Protein AF-A0A183PGE4-F1 (afdb_monomer_lite)

Foldseek 3Di:
DPVVVVVVVVVVVVVVVVVVVVPDDDDPVVCVVVVVDDDDPDDDDDDDDPDDPDDDDVVVVDDPVNVVVVVVVLVVCLVPPDDDDPVCNVVRD

InterPro domains:
  IPR004018 RPEL repeat [PF02755] (21-40)
  IPR004018 RPEL repeat [SM00707] (16-41)

pLDDT: mean 84.04, std 14.87, range [53.97, 98.06]

Organism: NCBI:txid31246

Structure (mmCIF, N/CA/C/O backbone):
data_AF-A0A183PGE4-F1
#
_entry.id   AF-A0A183PGE4-F1
#
loop_
_atom_site.group_PDB
_atom_site.id
_atom_site.type_symbol
_atom_site.label_atom_id
_atom_site.label_alt_id
_atom_site.label_comp_id
_atom_site.label_asym_id
_atom_site.label_entity_id
_atom_site.label_seq_id
_atom_site.pdbx_PDB_ins_code
_atom_site.Cartn_x
_atom_site.Cartn_y
_atom_site.Cartn_z
_atom_site.occupancy
_atom_site.B_iso_or_equiv
_atom_site.auth_seq_id
_atom_site.auth_comp_id
_atom_site.auth_asym_id
_atom_site.auth_atom_id
_atom_site.pdbx_PDB_model_num
ATOM 1 N N . MET A 1 1 ? 37.019 30.962 23.975 1.00 53.97 1 MET A N 1
ATOM 2 C CA . MET A 1 1 ? 36.969 29.484 23.997 1.00 53.97 1 MET A CA 1
ATOM 3 C C . MET A 1 1 ? 35.868 28.895 24.881 1.00 53.97 1 MET A C 1
ATOM 5 O O . MET A 1 1 ? 35.435 27.818 24.541 1.00 53.97 1 MET A O 1
ATOM 9 N N . SER A 1 2 ? 35.353 29.547 25.937 1.00 60.16 2 SER A N 1
ATOM 10 C CA . SER A 1 2 ? 34.328 28.943 26.831 1.00 60.16 2 SER A CA 1
ATOM 11 C C . SER A 1 2 ? 32.881 28.979 26.287 1.00 60.16 2 SER A C 1
ATOM 13 O O . SER A 1 2 ? 32.128 28.016 26.402 1.00 60.16 2 SER A O 1
ATOM 15 N N . VAL A 1 3 ? 32.507 30.065 25.600 1.00 57.25 3 VAL A N 1
ATOM 16 C CA . VAL A 1 3 ? 31.112 30.330 25.183 1.00 57.25 3 VAL A CA 1
ATOM 17 C C . VAL A 1 3 ? 30.623 29.371 24.083 1.00 57.25 3 VAL A C 1
ATOM 19 O O . VAL A 1 3 ? 29.465 28.963 24.066 1.00 57.25 3 VAL A O 1
ATOM 22 N N . ILE A 1 4 ? 31.522 28.941 23.191 1.00 63.19 4 ILE A N 1
ATOM 23 C CA . ILE A 1 4 ? 31.201 28.018 22.089 1.00 63.19 4 ILE A CA 1
ATOM 24 C C . ILE A 1 4 ? 30.834 26.626 22.630 1.00 63.19 4 ILE A C 1
ATOM 26 O O . ILE A 1 4 ? 29.862 26.034 22.167 1.00 63.19 4 ILE A O 1
ATOM 30 N N . TYR A 1 5 ? 31.532 26.128 23.659 1.00 63.28 5 TYR A N 1
ATOM 31 C CA . TYR A 1 5 ? 31.181 24.847 24.286 1.00 63.28 5 TYR A CA 1
ATOM 32 C C . TYR A 1 5 ? 29.843 24.909 25.032 1.00 63.28 5 TYR A C 1
ATOM 34 O O . TYR A 1 5 ? 29.117 23.920 25.032 1.00 63.28 5 TYR A O 1
ATOM 42 N N . GLN A 1 6 ? 29.478 26.059 25.615 1.00 60.94 6 GLN A N 1
ATOM 43 C CA . GLN A 1 6 ? 28.163 26.255 26.241 1.00 60.94 6 GLN A CA 1
ATOM 44 C C . GLN A 1 6 ? 27.011 26.245 25.225 1.00 60.94 6 GLN A C 1
ATOM 46 O O . GLN A 1 6 ? 25.963 25.660 25.492 1.00 60.94 6 GLN A O 1
ATOM 51 N N . HIS A 1 7 ? 27.192 26.840 24.044 1.00 58.81 7 HIS A N 1
ATOM 52 C CA . HIS A 1 7 ? 26.169 26.792 22.995 1.00 58.81 7 HIS A CA 1
ATOM 53 C C . HIS A 1 7 ? 26.055 25.408 22.346 1.00 58.81 7 HIS A C 1
ATOM 55 O O . HIS A 1 7 ? 24.945 24.926 22.113 1.00 58.81 7 HIS A O 1
ATOM 61 N N . LEU A 1 8 ? 27.184 24.737 22.099 1.00 63.62 8 LEU A N 1
ATOM 62 C CA . LEU A 1 8 ? 27.195 23.379 21.552 1.00 63.62 8 LEU A CA 1
ATOM 63 C C . LEU A 1 8 ? 26.620 22.354 22.542 1.00 63.62 8 LEU A C 1
ATOM 65 O O . LEU A 1 8 ? 25.893 21.454 22.122 1.00 63.62 8 LEU A O 1
ATOM 69 N N . SER A 1 9 ? 26.859 22.511 23.850 1.00 62.22 9 SER A N 1
ATOM 70 C CA . SER A 1 9 ? 26.249 21.652 24.872 1.00 62.22 9 SER A CA 1
ATOM 71 C C . SER A 1 9 ? 24.740 21.880 24.988 1.00 62.22 9 SER A C 1
ATOM 73 O O . SER A 1 9 ? 23.987 20.913 25.072 1.00 62.22 9 SER A O 1
ATOM 75 N N . ALA A 1 10 ? 24.270 23.129 24.901 1.00 60.72 10 ALA A N 1
ATOM 76 C CA . ALA A 1 10 ? 22.841 23.444 24.911 1.00 60.72 10 ALA A CA 1
ATOM 77 C C . ALA A 1 10 ? 22.102 22.840 23.704 1.00 60.72 10 ALA A C 1
ATOM 79 O O . ALA A 1 10 ? 21.014 22.276 23.856 1.00 60.72 10 ALA A O 1
ATOM 80 N N . LEU A 1 11 ? 22.706 22.901 22.511 1.00 60.12 11 LEU A N 1
ATOM 81 C CA . LEU A 1 11 ? 22.175 22.257 21.308 1.00 60.12 11 LEU A CA 1
ATOM 82 C C . LEU A 1 11 ? 22.164 20.728 21.441 1.00 60.12 11 LEU A C 1
ATOM 84 O O . LEU A 1 11 ? 21.155 20.102 21.124 1.00 60.12 11 LEU A O 1
ATOM 88 N N . TYR A 1 12 ? 23.233 20.129 21.968 1.00 61.88 12 TYR A N 1
ATOM 89 C CA . TYR A 1 12 ? 23.317 18.685 22.203 1.00 61.88 12 TYR A CA 1
ATOM 90 C C . TYR A 1 12 ? 22.251 18.188 23.197 1.00 61.88 12 TYR A C 1
ATOM 92 O O . TYR A 1 12 ? 21.552 17.209 22.932 1.00 61.88 12 TYR A O 1
ATOM 100 N N . VAL A 1 13 ? 22.043 18.915 24.299 1.00 61.66 13 VAL A N 1
ATOM 101 C CA . VAL A 1 13 ? 21.002 18.613 25.296 1.00 61.66 13 VAL A CA 1
ATOM 102 C C . VAL A 1 13 ? 19.596 18.779 24.705 1.00 61.66 13 VAL A C 1
ATOM 104 O O . VAL A 1 13 ? 18.707 17.973 24.985 1.00 61.66 13 VAL A O 1
ATOM 107 N N . SER A 1 14 ? 19.377 19.786 23.852 1.00 58.78 14 SER A N 1
ATOM 108 C CA . SER A 1 14 ? 18.106 19.983 23.140 1.00 58.78 14 SER A CA 1
ATOM 109 C C . SER A 1 14 ? 17.787 18.816 22.195 1.00 58.78 14 SER A C 1
ATOM 111 O O . SER A 1 14 ? 16.681 18.272 22.231 1.00 58.78 14 SER A O 1
ATOM 113 N N . GLN A 1 15 ? 18.775 18.366 21.414 1.00 61.12 15 GLN A N 1
ATOM 114 C CA . GLN A 1 15 ? 18.641 17.221 20.508 1.00 61.12 15 GLN A CA 1
ATOM 115 C C . GLN A 1 15 ? 18.328 15.922 21.274 1.00 61.12 15 GLN A C 1
ATOM 117 O O . GLN A 1 15 ? 17.392 15.205 20.913 1.00 61.12 15 GLN A O 1
ATOM 122 N N . GLN A 1 16 ? 19.017 15.657 22.392 1.00 58.31 16 GLN A N 1
ATOM 123 C CA . GLN A 1 16 ? 18.710 14.515 23.269 1.00 58.31 16 GLN A CA 1
ATOM 124 C C . GLN A 1 16 ? 17.293 14.593 23.871 1.00 58.31 16 GLN A C 1
ATOM 126 O O . GLN A 1 16 ? 16.582 13.587 23.946 1.00 58.31 16 GLN A O 1
ATOM 131 N N . LYS A 1 17 ? 16.831 15.791 24.256 1.00 59.50 17 LYS A N 1
ATOM 132 C CA . LYS A 1 17 ? 15.483 16.015 24.810 1.00 59.50 17 LYS A CA 1
ATOM 133 C C . LYS A 1 17 ? 14.369 15.721 23.798 1.00 59.50 17 LYS A C 1
ATOM 135 O O . LYS A 1 17 ? 13.296 15.267 24.196 1.00 59.50 17 LYS A O 1
ATOM 140 N N . CYS A 1 18 ? 14.601 15.964 22.509 1.00 54.62 18 CYS A N 1
ATOM 141 C CA . CYS A 1 18 ? 13.653 15.633 21.440 1.00 54.62 18 CYS A CA 1
ATOM 142 C C . CYS A 1 18 ? 13.555 14.118 21.203 1.00 54.62 18 CYS A C 1
ATOM 144 O O . CYS A 1 18 ? 12.451 13.600 21.036 1.00 54.62 18 CYS A O 1
ATOM 146 N N . GLN A 1 19 ? 14.680 13.400 21.268 1.00 59.75 19 GLN A N 1
ATOM 147 C CA . GLN A 1 19 ? 14.723 11.944 21.079 1.00 59.75 19 GLN A CA 1
ATOM 148 C C . GLN A 1 19 ? 13.950 11.187 22.175 1.00 59.75 19 GLN A C 1
ATOM 150 O O . GLN A 1 19 ? 13.189 10.272 21.868 1.00 59.75 19 GLN A O 1
ATOM 155 N N . LEU A 1 20 ? 14.058 11.620 23.437 1.00 60.31 20 LEU A N 1
ATOM 156 C CA . LEU A 1 20 ? 13.323 11.025 24.566 1.00 60.31 20 LEU A CA 1
ATOM 157 C C . LEU A 1 20 ? 11.808 11.299 24.525 1.00 60.31 20 LEU A C 1
ATOM 159 O O . LEU A 1 20 ? 11.007 10.471 24.950 1.00 60.31 20 LEU A O 1
ATOM 163 N N . LYS A 1 21 ? 11.385 12.454 23.996 1.00 59.28 21 LYS A N 1
ATOM 164 C CA . LYS A 1 21 ? 9.956 12.787 23.846 1.00 59.28 21 LYS A CA 1
ATOM 165 C C . LYS A 1 21 ? 9.263 11.970 22.754 1.00 59.28 21 LYS A C 1
ATOM 167 O O . LYS A 1 21 ? 8.059 11.756 22.845 1.00 59.28 21 LYS A O 1
ATOM 172 N N . LEU A 1 22 ? 10.004 11.529 21.737 1.00 57.69 22 LEU A N 1
ATOM 173 C CA . LEU A 1 22 ? 9.477 10.712 20.638 1.00 57.69 22 LEU A CA 1
ATOM 174 C C . LEU A 1 22 ? 9.332 9.231 21.020 1.00 57.69 22 LEU A C 1
ATOM 176 O O . LEU A 1 22 ? 8.445 8.557 20.492 1.00 57.69 22 LEU A O 1
ATOM 180 N N . SER A 1 23 ? 10.168 8.735 21.940 1.00 67.81 23 SER A N 1
ATOM 181 C CA . SER A 1 23 ? 10.089 7.369 22.476 1.00 67.81 23 SER A CA 1
ATOM 182 C C . SER A 1 23 ? 9.115 7.228 23.647 1.00 67.81 23 SER A C 1
ATOM 184 O O . SER A 1 23 ? 8.670 6.118 23.937 1.00 67.81 23 SER A O 1
ATOM 186 N N . PHE A 1 24 ? 8.735 8.333 24.299 1.00 71.62 24 PHE A N 1
ATOM 187 C CA . PHE A 1 24 ? 7.723 8.308 25.349 1.00 71.62 24 PHE A CA 1
ATOM 188 C C . PHE A 1 24 ? 6.343 8.004 24.754 1.00 71.62 24 PHE A C 1
ATOM 190 O O . PHE A 1 24 ? 5.705 8.843 24.112 1.00 71.62 24 PHE A O 1
ATOM 197 N N . ARG A 1 25 ? 5.877 6.775 24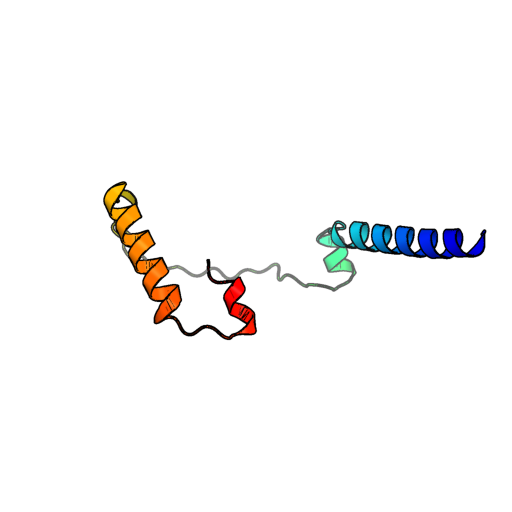.970 1.00 76.88 25 ARG A N 1
ATOM 198 C CA . ARG A 1 25 ? 4.513 6.352 24.658 1.00 76.88 25 ARG A CA 1
ATOM 199 C C . ARG A 1 25 ? 3.689 6.418 25.951 1.00 76.88 25 ARG A C 1
ATOM 201 O O . ARG A 1 25 ? 3.885 5.559 26.808 1.00 76.88 25 ARG A O 1
ATOM 208 N N . PRO A 1 26 ? 2.820 7.432 26.129 1.00 79.00 26 PRO A N 1
ATOM 209 C CA . PRO A 1 26 ? 1.957 7.514 27.305 1.00 79.00 26 PRO A CA 1
ATOM 210 C C . PRO A 1 26 ? 1.028 6.300 27.365 1.00 79.00 26 PRO A C 1
ATOM 212 O O . PRO A 1 26 ? 0.636 5.749 26.333 1.00 79.00 26 PRO A O 1
ATOM 215 N N . THR A 1 27 ? 0.646 5.895 28.572 1.00 82.50 27 THR A N 1
ATOM 216 C CA . THR A 1 27 ? -0.327 4.813 28.754 1.00 82.50 27 THR A CA 1
ATOM 217 C C . THR A 1 27 ? -1.719 5.252 28.285 1.00 82.50 27 THR A C 1
ATOM 219 O O . THR A 1 27 ? -2.040 6.442 28.254 1.00 82.50 27 THR A O 1
ATOM 222 N N . VAL A 1 28 ? -2.586 4.291 27.947 1.00 79.88 28 VAL A N 1
ATOM 223 C CA . VAL A 1 28 ? -3.984 4.569 27.551 1.00 79.88 28 VAL A CA 1
ATOM 224 C C . VAL A 1 28 ? -4.721 5.370 28.629 1.00 79.88 28 VAL A C 1
ATOM 226 O O . VAL A 1 28 ? -5.496 6.273 28.323 1.00 79.88 28 VAL A O 1
ATOM 229 N N . GLU A 1 29 ? -4.435 5.090 29.898 1.00 82.81 29 GLU A N 1
ATOM 230 C CA . GLU A 1 29 ? -5.014 5.802 31.036 1.00 82.81 29 GLU A CA 1
ATOM 231 C C . GLU A 1 29 ? -4.552 7.261 31.117 1.00 82.81 29 GLU A C 1
ATOM 233 O O . GLU A 1 29 ? -5.353 8.166 31.357 1.00 82.81 29 GLU A O 1
ATOM 238 N N . GLU A 1 30 ? -3.281 7.527 30.812 1.00 83.50 30 GLU A N 1
ATOM 239 C CA . GLU A 1 30 ? -2.774 8.890 30.708 1.00 83.50 30 GLU A CA 1
ATOM 240 C C . GLU A 1 30 ? -3.407 9.653 29.534 1.00 83.50 30 GLU A C 1
ATOM 242 O O . GLU A 1 30 ? -3.757 10.829 29.684 1.00 83.50 30 GLU A O 1
ATOM 247 N N . LEU A 1 31 ? -3.616 8.987 28.394 1.00 83.00 31 LEU A N 1
ATOM 248 C CA . LEU A 1 31 ? -4.309 9.559 27.235 1.00 83.00 31 LEU A CA 1
ATOM 249 C C . LEU A 1 31 ? -5.771 9.909 27.555 1.00 83.00 31 LEU A C 1
ATOM 251 O O . LEU A 1 31 ? -6.235 10.989 27.173 1.00 83.00 31 LEU A O 1
ATOM 255 N N . ARG A 1 32 ? -6.468 9.042 28.305 1.00 79.00 32 ARG A N 1
ATOM 256 C CA . ARG A 1 32 ? -7.839 9.266 28.796 1.00 79.00 32 ARG A CA 1
ATOM 257 C C . ARG A 1 32 ? -7.896 10.435 29.782 1.00 79.00 32 ARG A C 1
ATOM 259 O O . ARG A 1 32 ? -8.703 11.345 29.595 1.00 79.00 32 ARG A O 1
ATOM 266 N N . ARG A 1 33 ? -6.993 10.474 30.774 1.00 83.62 33 ARG A N 1
ATOM 267 C CA . ARG A 1 33 ? -6.901 11.558 31.775 1.00 83.62 33 ARG A CA 1
ATOM 268 C C . ARG A 1 33 ? -6.648 12.919 31.129 1.00 83.62 33 ARG A C 1
ATOM 270 O O . ARG A 1 33 ? -7.270 13.907 31.506 1.00 83.62 33 ARG A O 1
ATOM 277 N N . ARG A 1 34 ? -5.748 12.969 30.142 1.00 86.38 34 ARG A N 1
ATOM 278 C CA . ARG A 1 34 ? -5.416 14.192 29.395 1.00 86.38 34 ARG A CA 1
ATOM 279 C C . ARG A 1 34 ? -6.446 14.538 28.307 1.00 86.38 34 ARG A C 1
ATOM 281 O O . ARG A 1 34 ? -6.300 15.573 27.668 1.00 86.38 34 ARG A O 1
ATOM 288 N N . LYS A 1 35 ? -7.469 13.696 28.092 1.00 80.38 35 LYS A N 1
ATOM 289 C CA . LYS A 1 35 ? -8.511 13.843 27.058 1.00 80.38 35 LYS A CA 1
ATOM 290 C C . LYS A 1 35 ? -7.950 14.047 25.637 1.00 80.38 35 LYS A C 1
ATOM 292 O O . LYS A 1 35 ? -8.556 14.756 24.840 1.00 80.38 35 LYS A O 1
ATOM 297 N N . ILE A 1 36 ? -6.812 13.422 25.319 1.00 84.44 36 ILE A N 1
ATOM 298 C CA . ILE A 1 36 ? -6.142 13.556 24.008 1.00 84.44 36 ILE A CA 1
ATOM 299 C C . ILE A 1 36 ? -6.880 12.735 22.940 1.00 84.44 36 ILE A C 1
ATOM 301 O O . ILE A 1 36 ? -7.074 13.202 21.824 1.00 84.44 36 ILE A O 1
ATOM 305 N N . ILE A 1 37 ? -7.319 11.522 23.294 1.00 81.50 37 ILE A N 1
ATOM 306 C CA . ILE A 1 37 ? -8.128 10.627 22.455 1.00 81.50 37 ILE A CA 1
ATOM 307 C C . ILE A 1 37 ? -9.201 10.003 23.350 1.00 81.50 37 ILE A C 1
ATOM 309 O O . ILE A 1 37 ? -8.927 9.651 24.500 1.00 81.50 37 ILE A O 1
ATOM 313 N N . ARG A 1 38 ? -10.426 9.874 22.835 1.00 80.00 38 ARG A N 1
ATOM 314 C CA . ARG A 1 38 ? -1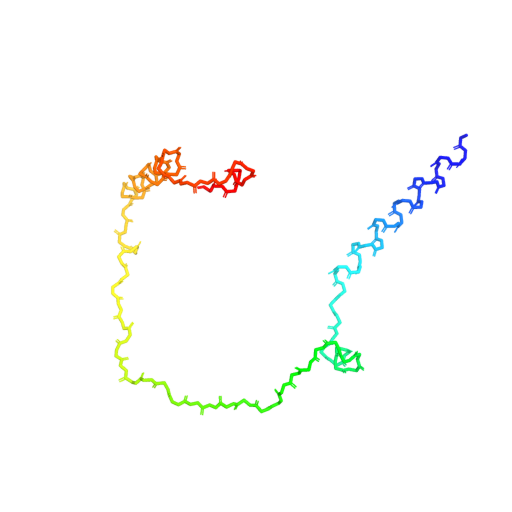1.529 9.171 23.502 1.00 80.00 38 ARG A CA 1
ATOM 315 C C . ARG A 1 38 ? -11.869 7.930 22.689 1.00 80.00 38 ARG A C 1
ATOM 317 O O . ARG A 1 38 ? -12.123 8.045 21.496 1.00 80.00 38 ARG A O 1
ATOM 324 N N . PHE A 1 39 ? -11.870 6.775 23.339 1.00 79.94 39 PHE A N 1
ATOM 325 C CA . PHE A 1 39 ? -12.356 5.527 22.758 1.00 79.94 39 PHE A CA 1
ATOM 326 C C . PHE A 1 39 ? -13.779 5.299 23.258 1.00 79.94 39 PHE A C 1
ATOM 328 O O . PHE A 1 39 ? -14.048 5.556 24.431 1.00 79.94 39 PHE A O 1
ATOM 335 N N . ASN A 1 40 ? -14.676 4.870 22.373 1.00 85.94 40 ASN A N 1
ATOM 336 C CA . ASN A 1 40 ? -15.971 4.358 22.796 1.00 85.94 40 ASN A CA 1
ATOM 337 C C . ASN A 1 40 ? -15.769 2.923 23.294 1.00 85.94 40 ASN A C 1
ATOM 339 O O . ASN A 1 40 ? -15.059 2.152 22.650 1.00 85.94 40 ASN A O 1
ATOM 343 N N . ASP A 1 41 ? -16.361 2.588 24.436 1.00 87.00 41 ASP A N 1
ATOM 344 C CA . ASP A 1 41 ? -16.317 1.229 24.980 1.00 87.00 41 ASP A CA 1
ATOM 345 C C . ASP A 1 41 ? -17.351 0.319 24.291 1.00 87.00 41 ASP A C 1
ATOM 347 O O . ASP A 1 41 ? -17.252 -0.904 24.362 1.00 87.00 41 ASP A O 1
ATOM 351 N N . TYR A 1 42 ? -18.326 0.910 23.592 1.00 91.19 42 TYR A N 1
ATOM 352 C CA . TYR A 1 42 ? -19.300 0.182 22.795 1.00 91.19 42 TYR A CA 1
ATOM 353 C C . TYR A 1 42 ? -18.817 0.003 21.355 1.00 91.19 42 TYR A C 1
ATOM 355 O O . TYR A 1 42 ? -18.465 0.972 20.676 1.00 91.19 42 TYR A O 1
ATOM 363 N N . VAL A 1 43 ? -18.837 -1.247 20.894 1.00 93.25 43 VAL A N 1
ATOM 364 C CA . VAL A 1 43 ? -18.526 -1.635 19.518 1.00 93.25 43 VAL A CA 1
ATOM 365 C C . VAL A 1 43 ? -19.748 -2.338 18.944 1.00 93.25 43 VAL A C 1
ATOM 367 O O . VAL A 1 43 ? -20.193 -3.352 19.481 1.00 93.25 43 VAL A O 1
ATOM 370 N N . GLU A 1 44 ? -20.286 -1.796 17.857 1.00 93.38 44 GLU A N 1
ATOM 371 C CA . GLU A 1 44 ? -21.364 -2.433 17.103 1.00 93.38 44 GLU A CA 1
ATOM 372 C C . GLU A 1 44 ? -20.813 -3.621 16.315 1.00 93.38 44 GLU A C 1
ATOM 374 O O . GLU A 1 44 ? -19.769 -3.526 15.665 1.00 93.38 44 GLU A O 1
ATOM 379 N N . VAL A 1 45 ? -21.523 -4.747 16.376 1.00 94.81 45 VAL A N 1
ATOM 380 C CA . VAL A 1 45 ? -21.180 -5.966 15.642 1.00 94.81 45 VAL A CA 1
ATOM 381 C C . VAL A 1 45 ? -22.325 -6.278 14.694 1.00 94.81 45 VAL A C 1
ATOM 383 O O . VAL A 1 45 ? -23.467 -6.432 15.123 1.00 94.81 45 VAL A O 1
ATOM 386 N N . SER A 1 46 ? -22.011 -6.379 13.408 1.00 95.06 46 SER A N 1
ATOM 387 C CA . SER A 1 46 ? -22.927 -6.825 12.364 1.00 95.06 46 SER A CA 1
ATOM 388 C C . SER A 1 46 ? -22.411 -8.108 11.723 1.00 95.06 46 SER A C 1
ATOM 390 O O . SER A 1 46 ? -21.211 -8.399 11.734 1.00 95.06 46 SER A O 1
ATOM 392 N N . GLU A 1 47 ? -23.331 -8.900 11.178 1.00 94.81 47 GLU A N 1
ATOM 393 C CA . GLU A 1 47 ? -22.971 -10.099 10.430 1.00 94.81 47 GLU A CA 1
ATOM 394 C C . GLU A 1 47 ? -22.375 -9.712 9.074 1.00 94.81 47 GLU A C 1
ATOM 396 O O . GLU A 1 47 ? -22.890 -8.845 8.369 1.00 94.81 47 GLU A O 1
ATOM 401 N N . ALA A 1 48 ? -21.268 -10.358 8.716 1.00 93.69 48 ALA A N 1
ATOM 402 C CA . ALA A 1 48 ? -20.671 -10.227 7.396 1.00 93.69 48 ALA A CA 1
ATOM 403 C C . ALA A 1 48 ? -21.274 -11.260 6.438 1.00 93.69 48 ALA A C 1
ATOM 405 O O . ALA A 1 48 ? -21.625 -12.365 6.851 1.00 93.69 48 ALA A O 1
ATOM 406 N N . ASP A 1 49 ? -21.300 -10.943 5.143 1.00 95.38 49 ASP A N 1
ATOM 407 C CA . ASP A 1 49 ? -21.865 -11.837 4.131 1.00 95.38 49 ASP A CA 1
ATOM 408 C C . ASP A 1 49 ? -21.215 -13.235 4.151 1.00 95.38 49 ASP A C 1
ATOM 410 O O . ASP A 1 49 ? -19.983 -13.386 4.171 1.00 95.38 49 ASP A O 1
ATOM 414 N N . ALA A 1 50 ? -22.043 -14.278 4.093 1.00 93.06 50 ALA A N 1
ATOM 415 C CA . ALA A 1 50 ? -21.605 -15.669 4.057 1.00 93.06 50 ALA A CA 1
ATOM 416 C C . ALA A 1 50 ? -21.429 -16.150 2.606 1.00 93.06 50 ALA A C 1
ATOM 418 O O . ALA A 1 50 ? -22.289 -16.825 2.047 1.00 93.06 50 ALA A O 1
ATOM 419 N N . TYR A 1 51 ? -20.301 -15.796 1.989 1.00 95.69 51 TYR A N 1
ATOM 420 C CA . TYR A 1 51 ? -19.912 -16.276 0.659 1.00 95.69 51 TYR A CA 1
ATOM 421 C C . TYR A 1 51 ? -1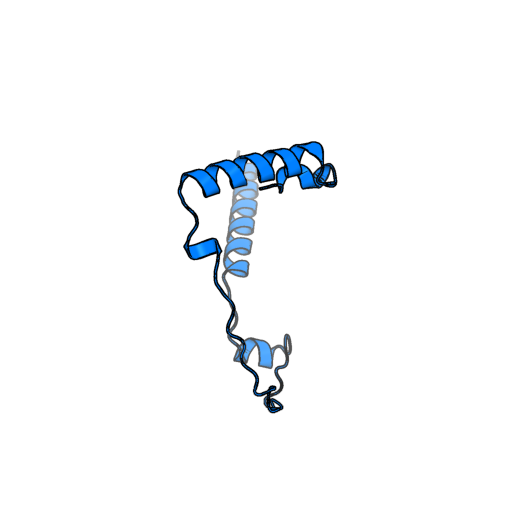8.468 -16.786 0.639 1.00 95.69 51 TYR A C 1
ATOM 423 O O . TYR A 1 51 ? -17.662 -16.470 1.525 1.00 95.69 51 TYR A O 1
ATOM 431 N N . ASP A 1 52 ? -18.137 -17.584 -0.380 1.00 94.94 52 ASP A N 1
ATOM 432 C CA . ASP A 1 52 ? -16.782 -18.096 -0.562 1.00 94.94 52 ASP A CA 1
ATOM 433 C C . ASP A 1 52 ? -15.833 -16.981 -1.025 1.00 94.94 52 ASP A C 1
ATOM 435 O O . ASP A 1 52 ? -15.978 -16.411 -2.105 1.00 94.94 52 ASP A O 1
ATOM 439 N N . ARG A 1 53 ? -14.845 -16.673 -0.181 1.00 95.50 53 ARG A N 1
ATOM 440 C CA . ARG A 1 53 ? -13.808 -15.656 -0.422 1.00 95.50 53 ARG A CA 1
ATOM 441 C C . ARG A 1 53 ? -12.503 -16.258 -0.945 1.00 95.50 53 ARG A C 1
ATOM 443 O O . ARG A 1 53 ? -11.482 -15.571 -0.990 1.00 95.50 53 ARG A O 1
ATOM 450 N N . ARG A 1 54 ? -12.485 -17.551 -1.275 1.00 96.31 54 ARG A N 1
ATOM 451 C CA . ARG A 1 54 ? -11.299 -18.212 -1.821 1.00 96.31 54 ARG A CA 1
ATOM 452 C C . ARG A 1 54 ? -11.003 -17.677 -3.220 1.00 96.31 54 ARG A C 1
ATOM 454 O O . ARG A 1 54 ? -11.877 -17.589 -4.072 1.00 96.31 54 ARG A O 1
ATOM 461 N N . ALA A 1 55 ? -9.736 -17.365 -3.452 1.00 96.19 55 ALA A N 1
ATOM 462 C CA . ALA A 1 55 ? -9.201 -16.998 -4.755 1.00 96.19 55 ALA A CA 1
ATOM 463 C C . ALA A 1 55 ? -7.871 -17.727 -4.966 1.00 96.19 55 ALA A C 1
ATOM 465 O O . ALA A 1 55 ? -7.157 -18.006 -3.993 1.00 96.19 55 ALA A O 1
ATOM 466 N N . ASP A 1 56 ? -7.536 -18.037 -6.224 1.00 96.31 56 ASP A N 1
ATOM 467 C CA . ASP A 1 56 ? -6.205 -18.559 -6.547 1.00 96.31 56 ASP A CA 1
ATOM 468 C C . ASP A 1 56 ? -5.134 -17.528 -6.171 1.00 96.31 56 ASP A C 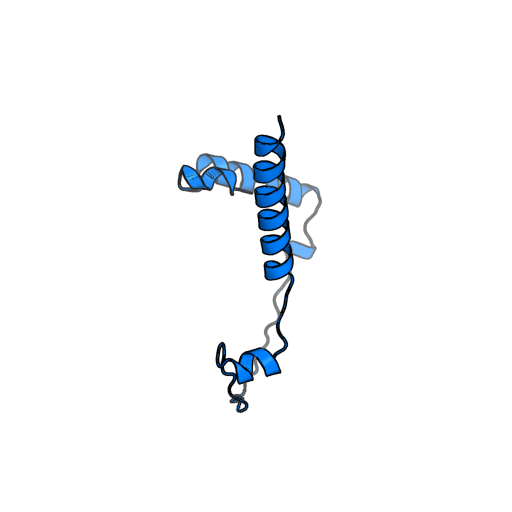1
ATOM 470 O O . ASP A 1 56 ? -5.352 -16.315 -6.220 1.00 96.31 56 ASP A O 1
ATOM 474 N N . LYS A 1 57 ? -3.957 -18.024 -5.798 1.00 96.31 57 LYS A N 1
ATOM 475 C CA . LYS A 1 57 ? -2.806 -17.206 -5.414 1.00 96.31 57 LYS A CA 1
ATOM 476 C C . LYS A 1 57 ? -1.704 -17.370 -6.460 1.00 96.31 57 LYS A C 1
ATOM 478 O O . LYS A 1 57 ? -0.693 -18.016 -6.168 1.00 96.31 57 LYS A O 1
ATOM 483 N N . PRO A 1 58 ? -1.847 -16.800 -7.672 1.00 95.88 58 PRO A N 1
ATOM 484 C CA . PRO A 1 58 ? -0.930 -17.053 -8.787 1.00 95.88 58 PRO A CA 1
ATOM 485 C C . PRO A 1 58 ? 0.525 -16.677 -8.467 1.00 95.88 58 PRO A C 1
ATOM 487 O O . PRO A 1 58 ? 1.451 -17.341 -8.928 1.00 95.88 58 PRO A O 1
ATOM 490 N N . TRP A 1 59 ? 0.744 -15.694 -7.587 1.00 95.69 59 TRP A N 1
ATOM 491 C CA . TRP A 1 59 ? 2.077 -15.276 -7.135 1.00 95.69 59 TRP A CA 1
ATOM 492 C C . TRP A 1 59 ? 2.882 -16.380 -6.427 1.00 95.69 59 TRP A C 1
ATOM 494 O O . TRP A 1 59 ? 4.107 -16.295 -6.349 1.00 95.69 59 TRP A O 1
ATOM 504 N N . THR A 1 60 ? 2.221 -17.426 -5.921 1.00 96.25 60 THR A N 1
ATOM 505 C CA . THR A 1 60 ? 2.882 -18.574 -5.273 1.00 96.25 60 THR A CA 1
ATOM 506 C C . THR A 1 60 ? 3.596 -19.498 -6.257 1.00 96.25 60 THR A C 1
ATOM 508 O O . THR A 1 60 ? 4.521 -20.202 -5.863 1.00 96.25 60 THR A O 1
ATOM 511 N N . ARG A 1 61 ? 3.207 -19.468 -7.537 1.00 96.44 61 ARG A N 1
ATOM 512 C CA . ARG A 1 61 ? 3.718 -20.360 -8.590 1.00 96.44 61 ARG A CA 1
ATOM 513 C C . ARG A 1 61 ? 4.745 -19.688 -9.508 1.00 96.44 61 ARG A C 1
ATOM 515 O O . ARG A 1 61 ? 5.138 -20.275 -10.508 1.00 96.44 61 ARG A O 1
ATOM 522 N N . LEU A 1 62 ? 5.180 -18.470 -9.180 1.00 96.19 62 LEU A N 1
ATOM 523 C CA . LEU A 1 62 ? 6.133 -17.709 -9.990 1.00 96.19 62 LEU A CA 1
ATOM 524 C C . LEU A 1 62 ? 7.534 -18.325 -9.948 1.00 96.19 62 LEU A C 1
ATOM 526 O O . LEU A 1 62 ? 8.147 -18.430 -8.876 1.00 96.19 62 LEU A O 1
ATOM 530 N N . THR A 1 63 ? 8.075 -18.642 -11.122 1.00 97.19 63 THR A N 1
ATOM 531 C CA . THR A 1 63 ? 9.451 -19.124 -11.271 1.00 97.19 63 THR A CA 1
ATOM 532 C C . THR A 1 63 ? 10.466 -17.989 -11.087 1.00 97.19 63 THR A C 1
ATOM 534 O O . THR A 1 63 ? 10.127 -16.803 -11.042 1.00 97.19 63 THR A O 1
ATOM 537 N N . LEU A 1 64 ? 11.755 -18.330 -10.970 1.00 97.62 64 LEU A N 1
ATOM 538 C CA . LEU A 1 64 ? 12.828 -17.325 -10.920 1.00 97.62 64 LEU A CA 1
ATOM 539 C C . LEU A 1 64 ? 12.884 -16.475 -12.195 1.00 97.62 64 LEU A C 1
ATOM 541 O O . LEU A 1 64 ? 13.181 -15.282 -12.110 1.00 97.62 64 LEU A O 1
ATOM 545 N N . ARG A 1 65 ? 12.573 -17.090 -13.344 1.00 97.50 65 ARG A N 1
ATOM 546 C CA . ARG A 1 65 ? 12.513 -16.425 -14.644 1.00 97.50 65 ARG A CA 1
ATOM 547 C C . ARG A 1 65 ? 11.361 -15.430 -14.692 1.00 97.50 65 ARG A C 1
ATOM 549 O O . ARG A 1 65 ? 11.619 -14.257 -14.921 1.00 97.50 65 ARG A O 1
ATOM 556 N N . ASP A 1 66 ? 10.150 -15.855 -14.331 1.00 97.69 66 ASP A N 1
ATOM 557 C CA . ASP A 1 66 ? 8.975 -14.969 -14.325 1.00 97.69 66 ASP A CA 1
ATOM 558 C C . ASP A 1 66 ? 9.217 -13.747 -13.436 1.00 97.69 66 ASP A C 1
ATOM 560 O O . ASP A 1 66 ? 8.928 -12.615 -13.804 1.00 97.69 66 ASP A O 1
ATOM 564 N N . LYS A 1 67 ? 9.837 -13.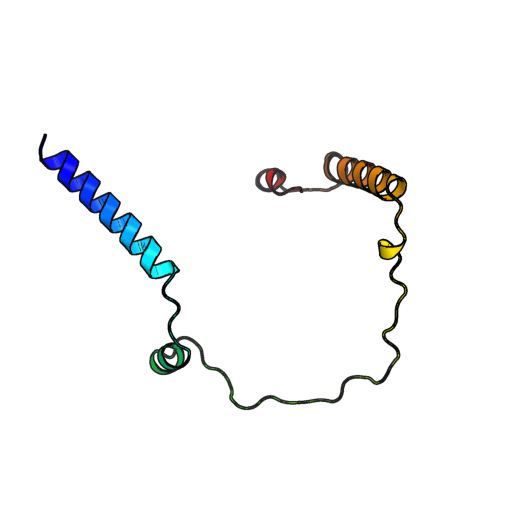949 -12.267 1.00 98.06 67 LYS A N 1
ATOM 565 C CA . LYS A 1 67 ? 10.197 -12.838 -11.377 1.00 98.06 67 LYS A CA 1
ATOM 566 C C . LYS A 1 67 ? 11.227 -11.897 -12.000 1.00 98.06 67 LYS A C 1
ATOM 568 O O . LYS A 1 67 ? 11.225 -10.718 -11.659 1.00 98.06 67 LYS A O 1
ATOM 573 N N . ALA A 1 68 ? 12.160 -12.398 -12.808 1.00 97.88 68 ALA A N 1
ATOM 574 C CA . ALA A 1 68 ? 13.138 -11.563 -13.499 1.00 97.88 68 ALA A CA 1
ATOM 575 C C . ALA A 1 68 ? 12.481 -10.743 -14.612 1.00 97.88 68 ALA A C 1
ATOM 577 O O . ALA A 1 68 ? 12.720 -9.538 -14.680 1.00 97.88 68 ALA A O 1
ATOM 578 N N . ASP A 1 69 ? 11.607 -11.375 -15.388 1.00 97.88 69 ASP A N 1
ATOM 579 C CA . ASP A 1 69 ? 10.869 -10.732 -16.472 1.00 97.88 69 ASP A CA 1
ATOM 580 C C . ASP A 1 69 ? 9.930 -9.645 -15.917 1.00 97.88 69 ASP A C 1
ATOM 582 O O . ASP A 1 69 ? 10.032 -8.490 -16.325 1.00 97.88 69 ASP A O 1
ATOM 586 N N . ILE A 1 70 ? 9.156 -9.947 -14.865 1.00 97.75 70 ILE A N 1
ATOM 587 C CA . ILE A 1 70 ? 8.289 -8.973 -14.172 1.00 97.75 70 ILE A CA 1
ATOM 588 C C . ILE A 1 70 ? 9.096 -7.792 -13.611 1.00 97.75 70 ILE A C 1
ATOM 590 O O . ILE A 1 70 ? 8.652 -6.647 -13.658 1.00 97.75 70 ILE A O 1
ATOM 594 N N . ARG A 1 71 ? 10.297 -8.027 -13.059 1.00 97.81 71 ARG A N 1
ATOM 595 C CA . ARG A 1 71 ? 11.150 -6.924 -12.575 1.00 97.81 71 ARG A CA 1
ATOM 596 C C . ARG A 1 71 ? 11.591 -6.013 -13.712 1.00 97.81 71 ARG A C 1
ATOM 598 O O . ARG A 1 71 ? 11.629 -4.802 -13.515 1.00 97.81 71 ARG A O 1
ATOM 605 N N . LYS A 1 72 ? 11.960 -6.588 -14.858 1.00 97.88 72 LYS A N 1
ATOM 606 C CA . LYS A 1 72 ? 12.373 -5.818 -16.030 1.00 97.88 72 LYS A CA 1
ATOM 607 C C . LYS A 1 72 ? 11.217 -4.952 -16.529 1.00 97.88 72 LYS A C 1
ATOM 609 O O . LYS A 1 72 ? 11.397 -3.747 -16.653 1.00 97.88 72 LYS A O 1
ATOM 614 N N . GLU A 1 73 ? 10.049 -5.558 -16.715 1.00 97.94 73 GLU A N 1
ATOM 615 C CA . GLU A 1 73 ? 8.830 -4.880 -17.163 1.00 97.94 73 GLU A CA 1
ATOM 616 C C . GLU A 1 73 ? 8.437 -3.733 -16.220 1.00 97.94 73 GLU A C 1
ATOM 618 O O . GLU A 1 73 ? 8.250 -2.600 -16.654 1.00 97.94 73 GLU A O 1
ATOM 623 N N . LEU A 1 74 ? 8.410 -3.982 -14.905 1.00 97.94 74 LEU A N 1
ATOM 624 C CA . LEU A 1 74 ? 8.062 -2.950 -13.926 1.00 97.94 74 LEU A CA 1
ATOM 625 C C . LEU A 1 74 ? 9.072 -1.799 -13.879 1.00 97.94 74 LEU A C 1
ATOM 627 O O . LEU A 1 74 ? 8.677 -0.663 -13.632 1.00 97.94 74 LEU A O 1
ATOM 631 N N . ASN A 1 75 ? 10.364 -2.069 -14.066 1.00 96.62 75 ASN A N 1
ATOM 632 C CA . ASN A 1 75 ? 11.378 -1.016 -14.078 1.00 96.62 75 ASN A CA 1
ATOM 633 C C . ASN A 1 75 ? 11.262 -0.137 -15.324 1.00 96.62 75 ASN A C 1
ATOM 635 O O . ASN A 1 75 ? 11.423 1.076 -15.221 1.00 96.62 75 ASN A O 1
ATOM 639 N N . GLU A 1 76 ? 10.974 -0.744 -16.475 1.00 97.25 76 GLU A N 1
ATOM 640 C CA . GLU A 1 76 ? 10.730 -0.027 -17.725 1.00 97.25 76 GLU A CA 1
ATOM 641 C C . GLU A 1 76 ? 9.498 0.872 -17.586 1.00 97.25 76 GLU A C 1
ATOM 643 O O . GLU A 1 76 ? 9.629 2.089 -17.689 1.00 97.25 76 GLU A O 1
ATOM 648 N N . PHE A 1 77 ? 8.361 0.307 -17.167 1.00 97.56 77 PHE A N 1
ATOM 649 C CA . PHE A 1 77 ? 7.126 1.055 -16.917 1.00 97.56 77 PHE A CA 1
ATOM 650 C C . PHE A 1 77 ? 7.336 2.258 -15.983 1.00 97.56 77 PHE A C 1
ATOM 652 O O . PHE A 1 77 ? 6.907 3.374 -16.273 1.00 97.56 77 PHE A O 1
ATOM 659 N N . LYS A 1 78 ? 8.040 2.059 -14.862 1.00 95.50 78 LYS A N 1
ATOM 660 C CA . LYS A 1 78 ? 8.302 3.121 -13.878 1.00 95.50 78 LYS A CA 1
ATOM 661 C C . LYS A 1 78 ? 9.199 4.241 -14.395 1.00 95.50 78 LYS A C 1
ATOM 663 O O . LYS A 1 78 ? 9.142 5.343 -13.857 1.00 95.50 78 LYS A O 1
ATOM 668 N N . ALA A 1 79 ? 10.064 3.945 -15.360 1.00 91.38 79 ALA A N 1
ATOM 669 C CA . ALA A 1 79 ? 11.005 4.910 -15.906 1.00 91.38 79 ALA A CA 1
ATOM 670 C C . ALA A 1 79 ? 10.398 5.733 -17.049 1.00 91.38 79 ALA A C 1
ATOM 672 O O . ALA A 1 79 ? 10.759 6.900 -17.203 1.00 91.38 79 ALA A O 1
ATOM 673 N N . THR A 1 80 ? 9.515 5.132 -17.851 1.00 93.06 80 THR A N 1
ATOM 674 C CA . THR A 1 80 ? 9.056 5.719 -19.119 1.00 93.06 80 THR A CA 1
ATOM 675 C C . THR A 1 80 ? 7.588 6.125 -19.124 1.00 93.06 80 THR A C 1
ATOM 677 O O . THR A 1 80 ? 7.257 7.142 -19.728 1.00 93.06 80 THR A O 1
ATOM 680 N N . GLU A 1 81 ? 6.713 5.362 -18.469 1.00 95.56 81 GLU A N 1
ATOM 681 C CA . GLU A 1 81 ? 5.256 5.510 -18.600 1.00 95.56 81 GLU A CA 1
ATOM 682 C C . GLU A 1 81 ? 4.589 6.030 -17.326 1.00 95.56 81 GLU A C 1
ATOM 684 O O . GLU A 1 81 ? 3.589 6.745 -17.389 1.00 95.56 81 GLU A O 1
ATOM 689 N N . MET A 1 82 ? 5.132 5.686 -16.160 1.00 95.69 82 MET A N 1
ATOM 690 C CA . MET A 1 82 ? 4.554 6.085 -14.885 1.00 95.69 82 MET A CA 1
ATOM 691 C C . MET A 1 82 ? 4.793 7.574 -14.624 1.00 95.69 82 MET A C 1
ATOM 693 O O . MET A 1 82 ? 5.924 8.001 -14.381 1.00 95.69 82 MET A O 1
ATOM 697 N N . ASP A 1 83 ? 3.717 8.359 -14.620 1.00 94.31 83 ASP A N 1
ATOM 698 C CA . ASP A 1 83 ? 3.803 9.776 -14.283 1.00 94.31 83 ASP A CA 1
ATOM 699 C C . ASP A 1 83 ? 4.073 9.957 -12.783 1.00 94.31 83 ASP A C 1
ATOM 701 O O . ASP A 1 83 ? 3.331 9.478 -11.919 1.00 94.31 83 ASP A O 1
ATOM 705 N N . VAL A 1 84 ? 5.176 10.632 -12.472 1.00 94.69 84 VAL A N 1
ATOM 706 C CA . VAL A 1 84 ? 5.623 10.901 -11.106 1.00 94.69 84 VAL A CA 1
ATOM 707 C C . VAL A 1 84 ? 6.083 12.343 -11.030 1.00 94.69 84 VAL A C 1
ATOM 709 O O . VAL A 1 84 ? 6.959 12.776 -11.789 1.00 94.69 84 VAL A O 1
ATOM 712 N N . HIS A 1 85 ? 5.540 13.061 -10.046 1.00 96.19 85 HIS A N 1
ATOM 713 C CA . HIS A 1 85 ? 5.952 14.424 -9.743 1.00 96.19 85 HIS A CA 1
ATOM 714 C C . HIS A 1 85 ? 7.474 14.505 -9.559 1.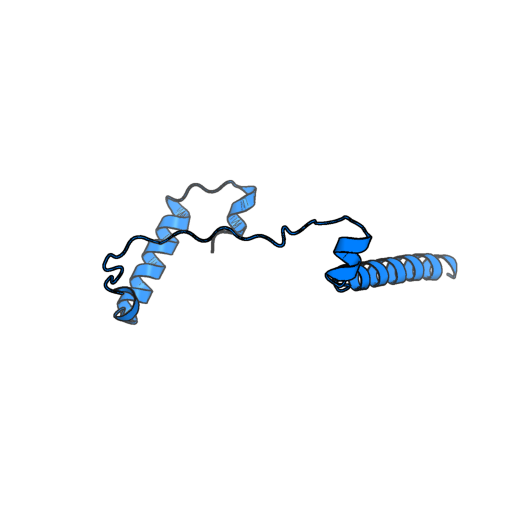00 96.19 85 HIS A C 1
ATOM 716 O O . HIS A 1 85 ? 8.067 13.656 -8.890 1.00 96.19 85 HIS A O 1
ATOM 722 N N . ALA A 1 86 ? 8.106 15.538 -10.127 1.00 91.81 86 ALA A N 1
ATOM 723 C CA . ALA A 1 86 ? 9.564 15.663 -10.191 1.00 91.81 86 ALA A CA 1
ATOM 724 C C . ALA A 1 86 ? 10.236 15.500 -8.816 1.00 91.81 86 ALA A C 1
ATOM 726 O O . ALA A 1 86 ? 11.168 14.707 -8.675 1.00 91.81 86 ALA A O 1
ATOM 727 N N . ASP A 1 87 ? 9.690 16.158 -7.792 1.00 95.25 87 ASP A N 1
ATOM 728 C CA . ASP A 1 87 ? 10.222 16.108 -6.425 1.00 95.25 87 ASP A CA 1
ATOM 729 C C . ASP A 1 87 ? 10.067 14.736 -5.761 1.00 95.25 87 ASP A C 1
ATOM 731 O O . ASP A 1 87 ? 10.818 14.402 -4.851 1.00 95.25 87 ASP A O 1
ATOM 735 N N . SER A 1 88 ? 9.126 13.908 -6.217 1.00 95.75 88 SER A N 1
ATOM 736 C CA . SER A 1 88 ? 8.828 12.595 -5.633 1.00 95.75 88 SER A CA 1
ATOM 737 C C . SER A 1 88 ? 9.481 11.433 -6.382 1.00 95.75 88 SER A C 1
ATOM 739 O O . SER A 1 88 ? 9.363 10.293 -5.939 1.00 95.75 88 SER A O 1
ATOM 741 N N . ARG A 1 89 ? 10.216 11.688 -7.474 1.00 91.88 89 ARG A N 1
ATOM 742 C CA . ARG A 1 89 ? 10.850 10.634 -8.294 1.00 91.88 89 ARG A CA 1
ATOM 743 C C . ARG A 1 89 ? 11.788 9.720 -7.509 1.00 91.88 89 ARG A C 1
ATOM 745 O O . ARG A 1 89 ? 11.889 8.538 -7.810 1.00 91.88 89 ARG A O 1
ATOM 752 N N . HIS A 1 90 ? 12.439 10.244 -6.476 1.00 93.00 90 HIS A N 1
ATOM 753 C CA . HIS A 1 90 ? 13.335 9.478 -5.611 1.00 93.00 90 HIS A CA 1
ATOM 754 C C . HIS A 1 90 ? 12.612 8.443 -4.722 1.00 93.00 90 HIS A C 1
ATOM 756 O O . HIS A 1 90 ? 13.267 7.592 -4.125 1.00 93.00 90 HIS A O 1
ATOM 762 N N . HIS A 1 91 ? 11.278 8.494 -4.633 1.00 94.44 91 HIS A N 1
ATOM 763 C CA . HIS A 1 91 ? 10.461 7.491 -3.945 1.00 94.44 91 HIS A CA 1
ATOM 764 C C . HIS A 1 91 ? 10.016 6.337 -4.854 1.00 94.44 91 HIS A C 1
ATOM 766 O O . HIS A 1 91 ? 9.438 5.365 -4.363 1.00 94.44 91 HIS A O 1
ATOM 772 N N . THR A 1 92 ? 10.280 6.411 -6.161 1.00 92.56 92 THR A N 1
ATOM 773 C CA . THR A 1 92 ? 10.004 5.308 -7.082 1.00 92.56 92 THR A CA 1
ATOM 774 C C . THR A 1 92 ? 10.915 4.123 -6.751 1.00 92.56 92 THR A C 1
ATOM 776 O O . THR A 1 92 ? 12.134 4.214 -6.871 1.00 92.56 92 THR A O 1
ATOM 779 N N . ARG A 1 93 ? 10.307 3.020 -6.298 1.00 91.06 93 ARG A N 1
ATOM 780 C CA . ARG A 1 93 ? 10.993 1.805 -5.826 1.00 91.06 93 ARG A CA 1
ATOM 781 C C . ARG A 1 93 ? 11.473 0.904 -6.951 1.00 91.06 93 ARG A C 1
ATOM 783 O O . ARG A 1 93 ? 10.648 0.617 -7.848 1.00 91.06 93 ARG A O 1
#

Radius of gyration: 26.65 Å; chains: 1; bounding box: 60×51×51 Å

Secondary structure (DSSP, 8-state):
-HHHHHHHHHHHHHHHHHHHHHH----HHHHHHTTS----S-----PPP--------GGGG--HHHHHHHHHHHHHHHHHTS---GGGGGG--

Sequence (93 aa):
MSVIYQHLSALYVSQQKCQLKLSFRPTVEELRRRKIIRFNDYVEVSEADAYDRRADKPWTRLTLRDKADIRKELNEFKATEMDVHADSRHHTR